Protein AF-B2ZK67-F1 (afdb_monomer)

Structure (mmCIF, N/CA/C/O backbone):
data_AF-B2ZK67-F1
#
_entry.id   AF-B2ZK67-F1
#
loop_
_atom_site.group_PDB
_atom_site.id
_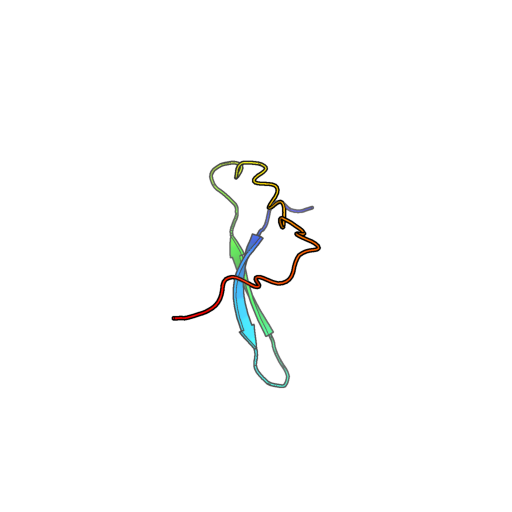atom_site.type_symbol
_atom_site.label_atom_id
_atom_site.label_alt_id
_atom_site.label_comp_id
_atom_site.label_asym_id
_atom_site.label_entity_id
_atom_site.label_seq_id
_atom_site.pdbx_PDB_ins_code
_atom_site.Cartn_x
_atom_site.Cartn_y
_atom_site.Cartn_z
_atom_site.occupancy
_atom_site.B_iso_or_equiv
_atom_site.auth_seq_id
_atom_site.auth_comp_id
_atom_site.auth_asym_id
_atom_site.auth_atom_id
_atom_site.pdbx_PDB_model_num
ATOM 1 N N . ASP A 1 1 ? -14.529 2.237 3.744 1.00 55.22 1 ASP A N 1
ATOM 2 C CA . ASP A 1 1 ? -13.118 1.871 3.551 1.00 55.22 1 ASP A CA 1
ATOM 3 C C . ASP A 1 1 ? -12.927 0.454 4.079 1.00 55.22 1 ASP A C 1
ATOM 5 O O . ASP A 1 1 ?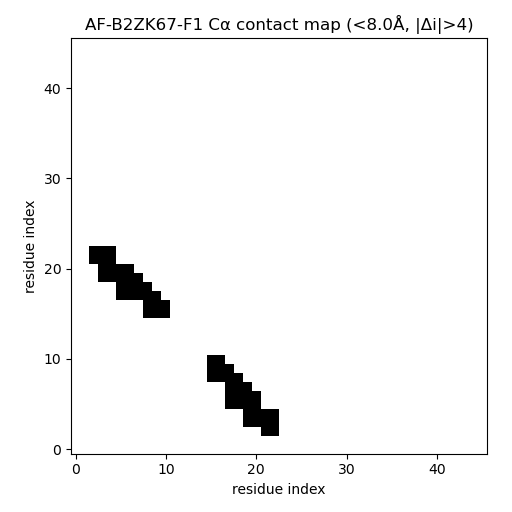 -13.239 0.212 5.238 1.00 55.22 1 ASP A O 1
ATOM 9 N N . ASN A 1 2 ? -12.575 -0.510 3.227 1.00 65.81 2 ASN A N 1
ATOM 10 C CA . ASN A 1 2 ? -12.760 -1.953 3.486 1.00 65.81 2 ASN A CA 1
ATOM 11 C C . ASN A 1 2 ? -11.777 -2.563 4.515 1.00 65.81 2 ASN A C 1
ATOM 13 O O . ASN A 1 2 ? -11.686 -3.780 4.634 1.00 65.81 2 ASN A O 1
ATOM 17 N N . GLY A 1 3 ? -11.025 -1.745 5.259 1.00 83.25 3 GLY A N 1
ATOM 18 C CA . GLY A 1 3 ? -10.088 -2.211 6.291 1.00 83.25 3 GLY A CA 1
ATOM 19 C C . GLY A 1 3 ? -8.811 -2.875 5.755 1.00 83.25 3 GLY A C 1
ATOM 20 O O . GLY A 1 3 ? -8.024 -3.399 6.543 1.00 83.25 3 GLY A O 1
ATOM 21 N N . TYR A 1 4 ? -8.586 -2.841 4.440 1.00 87.62 4 TYR A N 1
ATOM 22 C CA . TYR A 1 4 ? -7.373 -3.351 3.805 1.00 87.62 4 TYR A CA 1
ATOM 23 C C . TYR A 1 4 ? -6.305 -2.264 3.696 1.00 87.62 4 TYR A C 1
ATOM 25 O O . TYR A 1 4 ? -6.603 -1.111 3.391 1.00 87.62 4 TYR A O 1
ATOM 33 N N . ARG A 1 5 ? -5.043 -2.649 3.900 1.00 86.50 5 ARG A N 1
ATOM 34 C CA . ARG A 1 5 ? -3.867 -1.805 3.662 1.00 86.50 5 ARG A CA 1
ATOM 35 C C . ARG A 1 5 ? -2.930 -2.478 2.675 1.00 86.50 5 ARG A C 1
ATOM 37 O O . ARG A 1 5 ? -2.658 -3.672 2.800 1.00 86.50 5 ARG A O 1
ATOM 44 N N . ILE A 1 6 ? -2.417 -1.698 1.731 1.00 92.94 6 ILE A N 1
ATOM 45 C CA . ILE A 1 6 ? -1.371 -2.142 0.813 1.00 92.94 6 ILE A CA 1
ATOM 46 C C . ILE A 1 6 ? -0.077 -2.298 1.618 1.00 92.94 6 ILE A C 1
ATOM 48 O O . ILE A 1 6 ? 0.374 -1.343 2.248 1.00 92.94 6 ILE A O 1
ATOM 52 N N . THR A 1 7 ? 0.508 -3.493 1.616 1.00 94.19 7 THR A N 1
ATOM 53 C CA . THR A 1 7 ? 1.799 -3.771 2.279 1.00 94.19 7 THR A CA 1
ATOM 54 C C . THR A 1 7 ? 2.933 -4.022 1.303 1.00 94.19 7 THR A C 1
ATOM 56 O O . THR A 1 7 ? 4.095 -3.976 1.695 1.00 94.19 7 THR A O 1
ATOM 59 N N . SER A 1 8 ? 2.618 -4.290 0.037 1.00 95.50 8 SER A N 1
ATOM 60 C CA . SER A 1 8 ? 3.611 -4.444 -1.018 1.00 95.50 8 SER A CA 1
ATOM 61 C C . SER A 1 8 ? 2.991 -4.131 -2.374 1.00 95.50 8 SER A C 1
ATOM 63 O O . SER A 1 8 ? 1.800 -4.372 -2.595 1.00 95.50 8 SER A O 1
ATOM 65 N N . THR A 1 9 ? 3.811 -3.596 -3.272 1.00 97.38 9 THR A N 1
ATOM 66 C CA . THR A 1 9 ? 3.428 -3.225 -4.632 1.00 97.38 9 THR A CA 1
ATOM 67 C C . THR A 1 9 ? 4.522 -3.625 -5.606 1.00 97.38 9 THR A C 1
ATOM 69 O O . THR A 1 9 ? 5.698 -3.355 -5.356 1.00 97.38 9 THR A O 1
ATOM 72 N N . ALA A 1 10 ? 4.129 -4.196 -6.738 1.00 97.00 10 ALA A N 1
ATOM 73 C CA . ALA A 1 10 ? 4.997 -4.391 -7.892 1.00 97.00 10 ALA A CA 1
ATOM 74 C C . ALA A 1 10 ? 4.239 -4.007 -9.167 1.00 97.00 10 ALA A C 1
ATOM 76 O O . ALA A 1 10 ? 3.018 -4.155 -9.237 1.00 97.00 10 ALA A O 1
ATOM 77 N N . ALA A 1 11 ? 4.955 -3.508 -10.170 1.00 97.62 11 ALA A N 1
ATOM 78 C CA . ALA A 1 11 ? 4.367 -3.092 -11.436 1.00 97.62 11 ALA A CA 1
ATOM 79 C C . ALA A 1 11 ? 5.264 -3.478 -12.616 1.00 97.62 11 ALA A C 1
ATOM 81 O O . ALA A 1 11 ? 6.489 -3.369 -12.534 1.00 97.62 11 ALA A O 1
ATOM 82 N N . THR A 1 12 ? 4.632 -3.909 -13.705 1.00 95.88 12 THR A N 1
ATOM 83 C CA . THR A 1 12 ? 5.195 -3.921 -15.059 1.00 95.88 12 THR A CA 1
ATOM 84 C C . THR A 1 12 ? 4.655 -2.708 -15.823 1.00 95.88 12 THR A C 1
ATOM 86 O O . THR A 1 12 ? 3.934 -1.879 -15.270 1.00 95.88 12 THR A O 1
ATOM 89 N N . TRP A 1 13 ? 5.011 -2.570 -17.100 1.00 97.06 13 TRP A N 1
ATOM 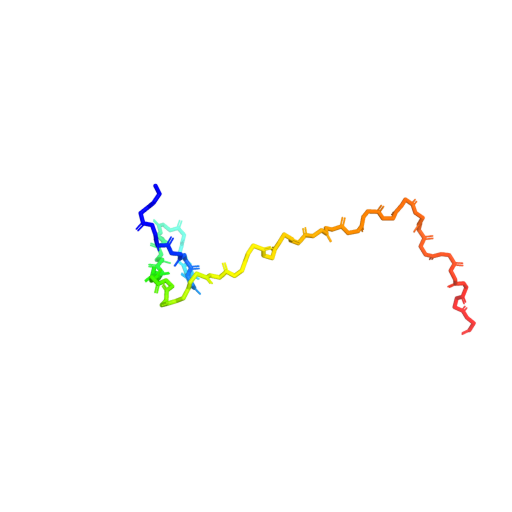90 C CA . TRP A 1 13 ? 4.542 -1.459 -17.936 1.00 97.06 13 TRP A CA 1
ATOM 91 C C . TRP A 1 13 ? 3.021 -1.438 -18.139 1.00 97.06 13 TRP A C 1
ATOM 93 O O . TRP A 1 13 ? 2.432 -0.375 -18.314 1.00 97.06 13 TRP A O 1
ATOM 103 N N . ASP A 1 14 ? 2.398 -2.610 -18.134 1.00 97.12 14 ASP A N 1
ATOM 104 C CA . ASP A 1 14 ? 0.999 -2.829 -18.489 1.00 97.12 14 ASP A CA 1
ATOM 105 C C . ASP A 1 14 ? 0.148 -3.341 -17.320 1.00 97.12 14 ASP A C 1
ATOM 107 O O . ASP A 1 14 ? -1.081 -3.334 -17.405 1.00 97.12 14 ASP A O 1
ATOM 111 N N . GLN A 1 15 ? 0.773 -3.786 -16.226 1.00 96.31 15 GLN A N 1
ATOM 112 C CA . GLN A 1 15 ? 0.073 -4.409 -15.108 1.00 96.31 15 GLN A CA 1
ATOM 113 C C . GLN A 1 15 ? 0.629 -3.979 -13.758 1.00 96.31 15 GLN A C 1
ATOM 115 O O . GLN A 1 15 ? 1.790 -3.606 -13.599 1.00 96.31 15 GLN A O 1
ATOM 120 N N . THR A 1 16 ? -0.231 -4.080 -12.748 1.00 96.69 16 THR A N 1
ATOM 121 C CA . THR A 1 16 ? 0.141 -3.844 -11.356 1.00 96.69 16 THR A CA 1
ATOM 122 C C . THR A 1 16 ? -0.355 -4.983 -10.478 1.00 96.69 16 THR A C 1
ATOM 124 O O . THR A 1 16 ? -1.431 -5.541 -10.696 1.00 96.69 16 THR A O 1
ATOM 127 N N . ALA A 1 17 ? 0.452 -5.331 -9.482 1.00 97.12 17 ALA A N 1
ATOM 128 C CA . ALA A 1 17 ? 0.139 -6.310 -8.458 1.00 97.12 17 ALA A CA 1
ATOM 129 C C . ALA A 1 17 ? 0.209 -5.636 -7.083 1.00 97.12 17 ALA A C 1
ATOM 131 O O . ALA A 1 17 ? 1.189 -4.964 -6.748 1.00 97.12 17 ALA A O 1
ATOM 132 N N . LEU A 1 18 ? -0.841 -5.833 -6.284 1.00 96.38 18 LEU A N 1
ATOM 133 C CA . LEU A 1 18 ? -0.981 -5.253 -4.950 1.00 96.38 18 LEU A CA 1
ATOM 134 C C . LEU A 1 18 ? -1.181 -6.367 -3.924 1.00 96.38 18 LEU A C 1
ATOM 136 O O . LEU A 1 18 ? -2.085 -7.192 -4.067 1.00 96.38 18 LEU A O 1
ATOM 140 N N . ILE A 1 19 ? -0.375 -6.360 -2.862 1.00 95.88 19 ILE A N 1
ATOM 141 C CA . ILE A 1 19 ? -0.595 -7.218 -1.696 1.00 95.88 19 ILE A CA 1
ATOM 142 C C . ILE A 1 19 ? -1.392 -6.432 -0.661 1.00 95.88 19 ILE A C 1
ATOM 144 O O . ILE A 1 19 ? -0.937 -5.402 -0.155 1.00 95.88 19 ILE A O 1
ATOM 148 N N . LEU A 1 20 ? -2.586 -6.935 -0.348 1.00 94.31 20 LEU A N 1
ATOM 149 C CA . LEU A 1 20 ? -3.490 -6.363 0.641 1.00 94.31 20 LEU A CA 1
ATOM 150 C C . LEU A 1 20 ? -3.409 -7.154 1.946 1.00 94.31 20 LEU A C 1
ATOM 152 O O . LEU A 1 20 ? -3.471 -8.382 1.947 1.00 94.31 20 LEU A O 1
ATOM 156 N N . SER A 1 21 ? -3.315 -6.444 3.065 1.00 91.25 21 SER A N 1
ATOM 157 C CA . SER A 1 21 ? -3.347 -7.032 4.404 1.00 91.25 21 SER A CA 1
ATOM 158 C C . SER A 1 21 ? -4.437 -6.396 5.258 1.00 91.25 21 SER A C 1
ATOM 160 O O . SER A 1 21 ? -4.770 -5.221 5.094 1.00 91.25 21 SER A O 1
ATOM 162 N N . VAL A 1 22 ? -4.976 -7.179 6.191 1.00 91.12 22 VAL A N 1
ATOM 163 C CA . VAL A 1 22 ? -5.865 -6.678 7.242 1.00 91.12 22 VAL A CA 1
ATOM 164 C C . VAL A 1 22 ? -5.040 -6.517 8.521 1.00 91.12 22 VAL A C 1
ATOM 166 O O . VAL A 1 22 ? -4.479 -7.507 9.007 1.00 91.12 22 VAL A O 1
ATOM 169 N N . PRO A 1 23 ? -4.939 -5.304 9.091 1.00 82.88 23 PRO A N 1
ATOM 170 C CA . PRO A 1 23 ? -4.228 -5.097 10.345 1.00 82.88 23 PRO A CA 1
ATOM 171 C C . PRO A 1 23 ? -4.865 -5.920 11.472 1.00 82.88 23 PRO A C 1
ATOM 173 O O . PRO A 1 23 ? -6.031 -5.726 11.807 1.00 82.88 23 PRO A O 1
ATOM 176 N N . ARG A 1 24 ? -4.096 -6.819 12.105 1.00 84.50 24 ARG A N 1
ATOM 177 C CA . ARG A 1 24 ? -4.570 -7.585 13.282 1.00 84.50 24 ARG A CA 1
ATOM 178 C C . ARG A 1 24 ? -4.807 -6.709 14.515 1.00 84.50 24 ARG A C 1
ATOM 180 O O . ARG A 1 24 ? -5.487 -7.120 15.448 1.00 84.50 24 ARG A O 1
ATOM 187 N N . ARG A 1 25 ? -4.212 -5.518 14.540 1.00 81.06 25 ARG A N 1
ATOM 188 C CA . ARG A 1 25 ? -4.389 -4.490 15.568 1.00 81.06 25 ARG A CA 1
ATOM 189 C C . ARG A 1 25 ? -4.629 -3.170 14.859 1.00 81.06 25 ARG A C 1
ATOM 191 O O . ARG A 1 25 ? -4.030 -2.944 13.808 1.00 81.06 25 ARG A O 1
ATOM 198 N N . LYS A 1 26 ? -5.474 -2.310 15.435 1.00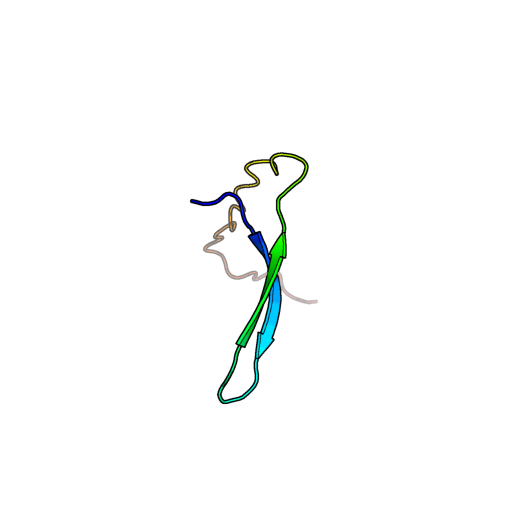 71.94 26 LYS A N 1
ATOM 199 C CA . LYS A 1 26 ? -5.590 -0.929 14.966 1.00 71.94 26 LYS A CA 1
ATOM 200 C C . LYS A 1 26 ? -4.203 -0.287 15.103 1.00 71.94 26 LYS A C 1
ATOM 202 O O .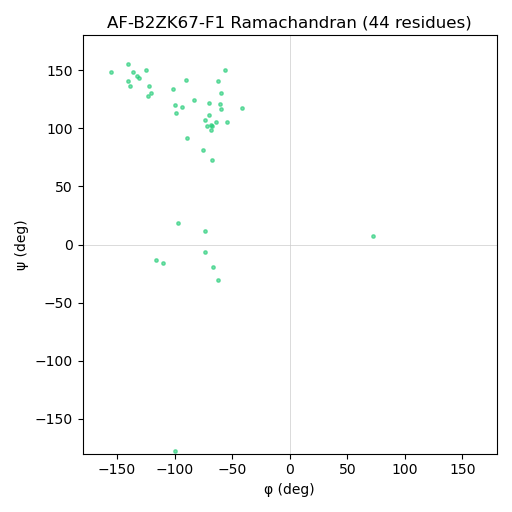 LYS A 1 26 ? -3.690 -0.254 16.221 1.00 71.94 26 LYS A O 1
ATOM 207 N N . PRO A 1 27 ? -3.566 0.134 14.003 1.00 66.75 27 PRO A N 1
ATOM 208 C CA . PRO A 1 27 ? -2.363 0.944 14.105 1.00 66.75 27 PRO A CA 1
ATOM 209 C C . PRO A 1 27 ? -2.753 2.243 14.807 1.00 66.75 27 PRO A C 1
ATOM 211 O O . PRO A 1 27 ? -3.862 2.737 14.594 1.00 66.75 27 PRO A O 1
ATOM 214 N N . GLY A 1 28 ? -1.887 2.733 15.693 1.00 72.69 28 GLY A N 1
ATOM 215 C CA . GLY A 1 28 ? -2.116 4.022 16.336 1.00 72.69 28 GLY A CA 1
ATOM 216 C C . GLY A 1 28 ? -2.281 5.098 15.269 1.00 72.69 28 GLY A C 1
ATOM 217 O O . GLY A 1 28 ? -1.709 4.974 14.182 1.00 72.69 28 GLY A O 1
ATOM 218 N N . ASP A 1 29 ? -3.066 6.132 15.566 1.00 62.12 29 ASP A N 1
ATOM 219 C CA . ASP A 1 29 ? -3.054 7.367 14.784 1.00 62.12 29 ASP A CA 1
ATOM 220 C C . ASP A 1 29 ? -1.695 8.048 14.997 1.00 62.12 29 ASP A C 1
ATOM 222 O O . ASP A 1 29 ? -1.552 9.022 15.730 1.00 62.12 29 ASP A O 1
ATOM 226 N N . GLU A 1 30 ? -0.655 7.477 14.395 1.00 61.59 30 GLU A N 1
ATOM 227 C CA . GLU A 1 30 ? 0.634 8.121 14.229 1.00 61.59 30 GLU A CA 1
ATOM 228 C C . GLU A 1 30 ? 0.452 9.148 13.116 1.00 61.59 30 GLU A C 1
ATOM 230 O O . GLU A 1 30 ? 0.736 8.906 11.941 1.00 61.59 30 GLU A O 1
ATOM 235 N N . THR A 1 31 ? -0.101 10.303 13.473 1.00 67.44 31 THR A N 1
ATOM 236 C CA . THR A 1 31 ? -0.060 11.464 12.596 1.00 67.44 31 THR A CA 1
ATOM 237 C C . THR A 1 31 ? 1.406 11.852 12.445 1.00 67.44 31 THR A C 1
ATOM 239 O O . THR A 1 31 ? 2.014 12.374 13.379 1.00 67.44 31 THR A O 1
ATOM 242 N N . GLN A 1 32 ? 2.004 11.561 11.287 1.00 63.12 32 GLN A N 1
ATOM 243 C CA . GLN A 1 32 ? 3.328 12.084 10.966 1.00 63.12 32 GLN A CA 1
ATOM 244 C C . GLN A 1 32 ? 3.215 13.592 10.774 1.00 63.12 32 GLN A C 1
ATOM 246 O O . GLN A 1 32 ? 2.838 14.086 9.709 1.00 63.12 32 GLN A O 1
ATOM 251 N N . GLU A 1 33 ? 3.552 14.334 11.819 1.00 69.25 33 GLU A N 1
ATOM 252 C CA . GLU A 1 33 ? 3.777 15.762 11.706 1.00 69.25 33 GLU A CA 1
ATOM 253 C C . GLU A 1 33 ? 5.118 15.977 11.003 1.00 69.25 33 GLU A C 1
ATOM 255 O O . GLU A 1 33 ? 6.192 15.733 11.551 1.00 69.25 33 GLU A O 1
ATOM 260 N N . THR A 1 34 ? 5.073 16.417 9.744 1.00 72.44 34 THR A N 1
ATOM 261 C CA . THR A 1 34 ? 6.274 16.943 9.095 1.00 72.44 34 THR A CA 1
ATOM 262 C C . THR A 1 34 ? 6.564 18.297 9.727 1.00 72.44 34 THR A C 1
ATOM 264 O O . THR A 1 34 ? 5.898 19.283 9.404 1.00 72.44 34 THR A O 1
ATOM 267 N N . LEU A 1 35 ? 7.538 18.347 10.637 1.00 74.75 35 LEU A N 1
ATOM 268 C CA . LEU A 1 35 ? 8.066 19.601 11.171 1.00 74.75 35 LEU A CA 1
ATOM 269 C C . LEU A 1 35 ? 8.507 20.487 9.996 1.00 74.75 35 LEU A C 1
ATOM 271 O O . LEU A 1 35 ? 9.522 20.231 9.350 1.00 74.75 35 LEU A O 1
ATOM 275 N N . ARG A 1 36 ? 7.722 21.525 9.691 1.00 69.69 36 ARG A N 1
ATOM 276 C CA . ARG A 1 36 ? 8.080 22.539 8.694 1.00 69.69 36 ARG A CA 1
ATOM 277 C C . ARG A 1 36 ? 8.858 23.642 9.391 1.00 69.69 36 ARG A C 1
ATOM 279 O O . ARG A 1 36 ? 8.273 24.586 9.912 1.00 69.69 36 ARG A O 1
ATOM 286 N N . THR A 1 37 ? 10.179 23.526 9.412 1.00 73.62 37 THR A N 1
ATOM 287 C CA . THR A 1 37 ? 11.047 24.632 9.814 1.00 73.62 37 THR A CA 1
ATOM 288 C C . THR A 1 37 ? 11.265 25.546 8.608 1.00 73.62 37 THR A C 1
ATOM 290 O O . THR A 1 37 ? 11.697 25.109 7.546 1.00 73.62 37 THR A O 1
ATOM 293 N N . SER A 1 38 ? 10.958 26.836 8.747 1.00 72.50 38 SER A N 1
ATOM 294 C CA . SER A 1 38 ? 11.225 27.842 7.705 1.00 72.50 38 SER A CA 1
ATOM 295 C C . SER A 1 38 ? 12.709 28.206 7.591 1.00 72.50 38 SER A C 1
ATOM 297 O O . SER A 1 38 ? 13.095 28.967 6.708 1.00 72.50 38 SER A O 1
ATOM 299 N N . GLN A 1 39 ? 13.543 27.702 8.502 1.00 73.25 39 GLN A N 1
ATOM 300 C CA . GLN A 1 39 ? 14.946 28.059 8.596 1.00 73.25 39 GLN A CA 1
ATOM 301 C C . GLN A 1 39 ? 15.815 27.007 7.910 1.00 73.25 39 GLN A C 1
ATOM 303 O O . GLN A 1 39 ? 15.920 25.869 8.366 1.00 73.25 39 GLN A O 1
ATOM 308 N N . PHE A 1 40 ? 16.451 27.413 6.812 1.00 67.25 40 PHE A N 1
ATOM 309 C CA . PHE A 1 40 ? 17.512 26.641 6.179 1.00 67.25 40 PHE A C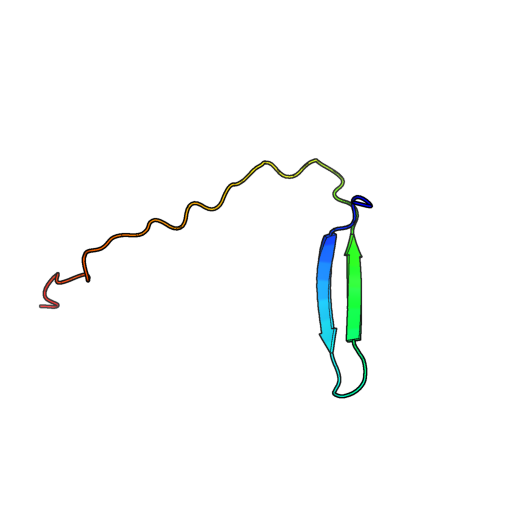A 1
ATOM 310 C C . PHE A 1 40 ? 18.663 26.454 7.187 1.00 67.25 40 PHE A C 1
ATOM 312 O O . PHE A 1 40 ? 19.067 27.440 7.813 1.00 67.25 40 PHE A O 1
ATOM 319 N N . PRO A 1 41 ? 19.181 25.231 7.397 1.00 66.75 41 PRO A N 1
ATOM 320 C CA . PRO A 1 41 ? 20.204 24.979 8.405 1.00 66.75 41 PRO A CA 1
ATOM 321 C C . PRO A 1 41 ? 21.513 25.670 8.002 1.00 66.75 41 PRO A C 1
ATOM 323 O O . PRO A 1 41 ? 22.243 25.202 7.135 1.00 66.75 41 PRO A O 1
ATOM 326 N N . SER A 1 42 ? 21.800 26.814 8.626 1.00 68.25 42 SER A N 1
ATOM 327 C CA . SER A 1 42 ? 22.991 27.636 8.373 1.00 68.25 42 SER A CA 1
ATOM 328 C C . SER A 1 42 ? 24.121 27.377 9.372 1.00 68.25 42 SER A C 1
ATOM 330 O O . SER A 1 42 ? 24.997 28.225 9.548 1.00 68.25 42 SER A O 1
ATOM 332 N N . THR A 1 43 ? 24.106 26.247 10.083 1.00 62.00 43 THR A N 1
ATOM 333 C CA . THR A 1 43 ? 25.220 25.893 10.964 1.00 62.00 43 THR A CA 1
ATOM 334 C C . THR A 1 43 ? 26.434 25.571 10.101 1.00 62.00 43 THR A C 1
ATOM 336 O O . THR A 1 43 ? 26.504 24.522 9.467 1.00 62.00 43 THR A O 1
ATOM 339 N N . HIS A 1 44 ? 27.347 26.538 10.055 1.00 57.59 44 HIS A N 1
ATOM 340 C CA . HIS A 1 44 ? 28.650 26.516 9.404 1.00 57.59 44 HIS A CA 1
ATOM 341 C C . HIS A 1 44 ? 29.349 25.164 9.633 1.00 57.59 44 HIS A C 1
ATOM 343 O O . HIS A 1 44 ? 29.635 24.805 10.777 1.00 57.59 44 HIS A O 1
ATOM 349 N N . VAL A 1 45 ? 29.615 24.416 8.558 1.00 56.56 45 VAL A N 1
ATOM 350 C CA . VAL A 1 45 ? 30.544 23.281 8.604 1.00 56.56 45 VAL A CA 1
ATOM 351 C C . VAL A 1 45 ? 31.938 23.883 8.777 1.00 56.56 45 VAL A C 1
ATOM 353 O O . VAL A 1 45 ? 32.399 24.610 7.898 1.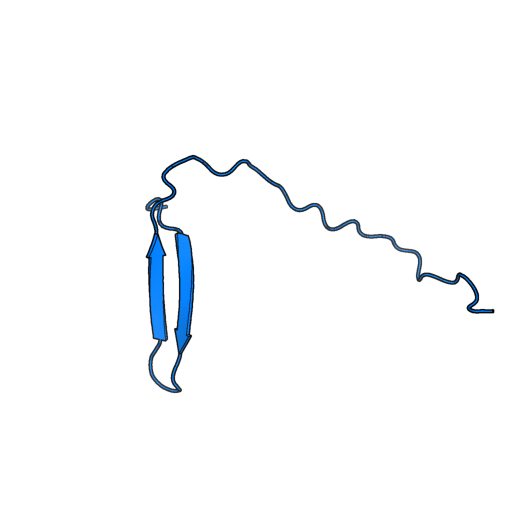00 56.56 45 VAL A O 1
ATOM 356 N N . LYS A 1 46 ? 32.544 23.662 9.945 1.00 54.38 46 LYS A N 1
ATOM 357 C CA . LYS A 1 46 ? 33.968 23.915 10.184 1.00 54.38 46 LYS A CA 1
ATOM 358 C C . LYS A 1 46 ? 34.794 22.744 9.679 1.00 54.38 46 LYS A C 1
ATOM 360 O O . LYS A 1 46 ? 34.310 21.600 9.827 1.00 54.38 46 LYS A O 1
#

Solvent-accessible surface area (backbone atoms only — not comparable to full-atom values): 3460 Å² total; per-residue (Å²): 130,94,65,66,41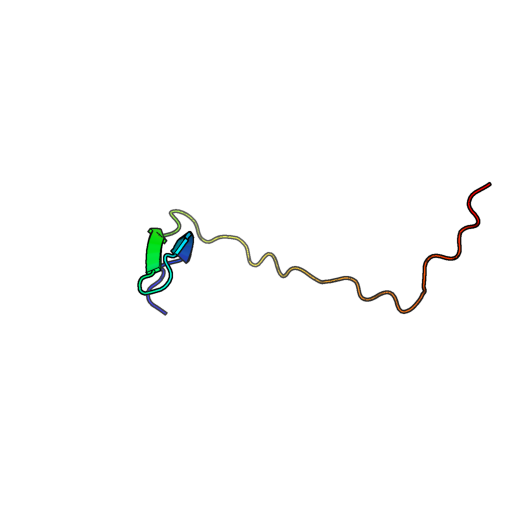,80,78,46,77,51,71,62,99,89,49,77,48,76,43,74,42,68,71,92,55,87,75,74,91,75,76,81,75,78,84,81,72,92,69,76,90,74,78,75,85,128

pLDDT: mean 79.45, std 14.34, range [54.38, 97.62]

Foldseek 3Di:
DPQWDFPDKDDDPVDIDTDIDHDPDPDP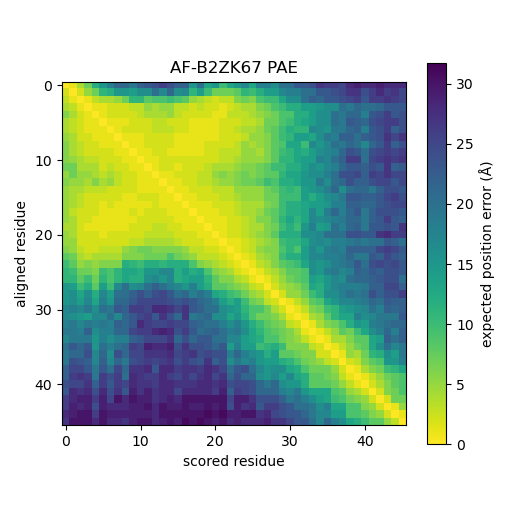PPPPDPPDDPDDPPPDDD

Sequence (46 aa):
DNGYRITSTAATWDQTALILSVPRRKPGDETQETLRTSQFPSTHVK

Organism: Helianthus petiolaris (NCBI:txid4234)

Radius of gyration: 19.27 Å; Cα contacts (8 Å, |Δi|>4): 30; chains: 1; bounding box: 47×36×35 Å

Secondary structure (DSSP, 8-state):
--S-EEEEEEE-SS-EEEEEE--SSPPP----------S-------

InterPro domains:
  IPR055900 Domain of unknown function DUF7477 [PF24289] (1-46)

Mean predicted aligned error: 13.13 Å